Protein AF-A0A843UK14-F1 (afdb_monomer)

Sequence (103 aa):
MASRGRHGGAPAREDERVEQQAPAPQCPVLPPPPPVDYGVFMQGLVQAMQTQAHTQAALQAQLEAQERVDVWWASLLRTRFEDGAVDVAWDEFVRLFRAKFVP

Solvent-accessible surface area (backbone atoms only — not comparable to full-atom values): 6767 Å² total; per-residue (Å²): 132,88,81,89,82,81,89,81,82,84,81,82,84,86,74,82,81,73,78,78,71,69,78,74,81,76,77,73,85,72,75,80,78,76,87,78,55,64,67,60,52,53,51,51,50,54,51,50,51,50,53,51,52,52,51,52,51,50,52,50,54,50,51,54,50,50,52,54,51,52,55,50,49,56,51,47,35,63,73,73,29,79,92,53,64,82,85,67,55,68,69,59,50,53,53,56,47,39,74,74,76,51,133

Structure (mmCIF, N/CA/C/O backbone):
data_AF-A0A843UK14-F1
#
_entry.id   AF-A0A843UK14-F1
#
loop_
_atom_site.group_PDB
_atom_site.id
_atom_site.type_symbol
_atom_site.label_atom_id
_atom_site.label_alt_id
_atom_site.label_comp_id
_atom_site.label_asym_id
_atom_site.label_entity_id
_atom_site.label_seq_id
_atom_site.pdbx_PDB_ins_code
_atom_site.Cartn_x
_atom_site.Cartn_y
_atom_site.Cartn_z
_atom_site.occupancy
_atom_site.B_iso_or_equiv
_atom_site.auth_seq_id
_atom_site.auth_comp_id
_atom_site.auth_asym_id
_atom_site.auth_atom_id
_atom_site.pdbx_PDB_model_num
ATOM 1 N N . MET A 1 1 ? -48.934 88.218 12.504 1.00 37.84 1 MET A N 1
ATOM 2 C CA . MET A 1 1 ? -48.155 88.740 13.647 1.00 37.84 1 MET A CA 1
ATOM 3 C C . MET A 1 1 ? -48.294 87.762 14.806 1.00 37.84 1 MET A C 1
ATOM 5 O O . MET A 1 1 ? -49.431 87.484 15.145 1.00 37.84 1 MET A O 1
ATOM 9 N N . ALA A 1 2 ? -47.159 87.306 15.370 1.00 43.78 2 ALA A N 1
ATOM 10 C CA . ALA A 1 2 ? -46.998 86.561 16.640 1.00 43.78 2 ALA A CA 1
ATOM 11 C C . ALA A 1 2 ? -47.653 85.144 16.685 1.00 43.78 2 ALA A C 1
ATOM 13 O O . ALA A 1 2 ? -48.685 84.932 16.076 1.00 43.78 2 ALA A O 1
ATOM 14 N N . SER A 1 3 ? -47.137 84.080 17.312 1.00 42.06 3 SER A N 1
ATOM 15 C CA . SER A 1 3 ? -46.146 83.925 18.380 1.00 42.06 3 SER A CA 1
ATOM 16 C C . SER A 1 3 ? -45.596 82.488 18.440 1.00 42.06 3 SER A C 1
ATOM 18 O O . SER A 1 3 ? -46.258 81.528 18.061 1.00 42.06 3 SER A O 1
ATOM 20 N N . ARG A 1 4 ? -44.381 82.383 18.990 1.00 45.81 4 ARG A N 1
ATOM 21 C CA . ARG A 1 4 ? -43.659 81.181 19.448 1.00 45.81 4 ARG A CA 1
ATOM 22 C C . ARG A 1 4 ? -44.460 80.289 20.414 1.00 45.81 4 ARG A C 1
ATOM 24 O O . ARG A 1 4 ? -45.100 80.801 21.323 1.00 45.81 4 ARG A O 1
ATOM 31 N N . GLY A 1 5 ? -44.184 78.985 20.361 1.00 40.59 5 GLY A N 1
ATOM 32 C CA . GLY A 1 5 ? -44.181 78.065 21.512 1.00 40.59 5 GLY A CA 1
ATOM 33 C C . GLY A 1 5 ? -43.126 76.981 21.252 1.00 40.59 5 GLY A C 1
ATOM 34 O O . GLY A 1 5 ? -43.302 76.164 20.363 1.00 40.59 5 GLY A O 1
ATOM 35 N N . ARG A 1 6 ? -41.867 77.173 21.663 1.00 39.81 6 ARG A N 1
ATOM 36 C CA . ARG A 1 6 ? -41.221 76.653 22.888 1.00 39.81 6 ARG A CA 1
ATOM 37 C C . ARG A 1 6 ? -41.498 75.164 23.176 1.00 39.81 6 ARG A C 1
ATOM 39 O O . ARG A 1 6 ? -42.534 74.815 23.718 1.00 39.81 6 ARG A O 1
ATOM 46 N N . HIS A 1 7 ? -40.478 74.362 22.864 1.00 43.16 7 HIS A N 1
ATOM 47 C CA . HIS A 1 7 ? -39.971 73.172 23.558 1.00 43.16 7 HIS A CA 1
ATOM 48 C C . HIS A 1 7 ? -40.796 72.581 24.719 1.00 43.16 7 HIS A C 1
ATOM 50 O O . HIS A 1 7 ? -40.837 73.146 25.810 1.00 43.16 7 HIS A O 1
ATOM 56 N N . GLY A 1 8 ? -41.248 71.344 24.516 1.00 38.00 8 GLY A N 1
ATOM 57 C CA . GLY A 1 8 ? -41.245 70.259 25.504 1.00 38.00 8 GLY A CA 1
ATOM 58 C C . GLY A 1 8 ? -40.810 69.002 24.742 1.00 38.00 8 GLY A C 1
ATOM 59 O O . GLY A 1 8 ? -41.390 68.695 23.712 1.00 38.00 8 GLY A O 1
ATOM 60 N N . GLY A 1 9 ? -39.628 68.448 25.001 1.00 37.75 9 GLY A N 1
ATOM 61 C CA . GLY A 1 9 ? -39.497 67.305 25.904 1.00 37.75 9 GLY A CA 1
ATOM 62 C C . GLY A 1 9 ? -39.347 66.010 25.092 1.00 37.75 9 GLY A C 1
ATOM 63 O O . GLY A 1 9 ? -40.336 65.422 24.678 1.00 37.75 9 GLY A O 1
ATOM 64 N N . ALA A 1 10 ? -38.106 65.592 24.837 1.00 42.16 10 ALA A N 1
ATOM 65 C CA . ALA A 1 10 ? -37.765 64.194 24.533 1.00 42.16 10 ALA A CA 1
ATOM 66 C C . ALA A 1 10 ? -37.798 63.391 25.864 1.00 42.16 10 ALA A C 1
ATOM 68 O O . ALA A 1 10 ? -37.662 64.047 26.903 1.00 42.16 10 ALA A O 1
ATOM 69 N N . PRO A 1 11 ? -37.912 62.040 25.902 1.00 47.94 11 PRO A N 1
ATOM 70 C CA . PRO A 1 11 ? -37.352 61.127 24.900 1.00 47.94 11 PRO A CA 1
ATOM 71 C C . PRO A 1 11 ? -38.146 59.836 24.585 1.00 47.94 11 PRO A C 1
ATOM 73 O O . PRO A 1 11 ? -39.141 59.503 25.216 1.00 47.94 11 PRO A O 1
ATOM 76 N N . ALA A 1 12 ? -37.630 59.137 23.569 1.00 45.81 12 ALA A N 1
ATOM 77 C CA . ALA A 1 12 ? -37.604 57.682 23.395 1.00 45.81 12 ALA A CA 1
ATOM 78 C C . ALA A 1 12 ? -38.907 56.898 23.645 1.00 45.81 12 ALA A C 1
ATOM 80 O O . ALA A 1 12 ? -39.186 56.447 24.750 1.00 45.81 12 ALA A O 1
ATOM 81 N N . ARG A 1 13 ? -39.639 56.613 22.561 1.00 42.91 13 ARG A N 1
ATOM 82 C CA . ARG A 1 13 ? -40.404 55.365 22.467 1.00 42.91 13 ARG A CA 1
ATOM 83 C C . ARG A 1 13 ? -39.517 54.310 21.813 1.00 42.91 13 ARG A C 1
ATOM 85 O O . ARG A 1 13 ? -39.467 54.199 20.593 1.00 42.91 13 ARG A O 1
ATOM 92 N N . GLU A 1 14 ? -38.767 53.609 22.655 1.00 47.09 14 GLU A N 1
ATOM 93 C CA . GLU A 1 14 ? -38.431 52.205 22.435 1.00 47.09 14 GLU A CA 1
ATOM 94 C C . GLU A 1 14 ? -39.746 51.430 22.526 1.00 47.09 14 GLU A C 1
ATOM 96 O O . GLU A 1 14 ? -40.259 51.216 23.617 1.00 47.09 14 GLU A O 1
ATOM 101 N N . ASP A 1 15 ? -40.350 51.095 21.394 1.00 47.12 15 ASP A N 1
ATOM 102 C CA . ASP A 1 15 ? -41.440 50.124 21.353 1.00 47.12 15 ASP A CA 1
ATOM 103 C C . ASP A 1 15 ? -41.455 49.488 19.957 1.00 47.12 15 ASP A C 1
ATOM 105 O O . ASP A 1 15 ? -41.201 50.162 18.960 1.00 47.12 15 ASP A O 1
ATOM 109 N N . GLU A 1 16 ? -41.675 48.179 19.911 1.00 46.34 16 GLU A N 1
ATOM 110 C CA . GLU A 1 16 ? -41.668 47.316 18.721 1.00 46.34 16 GLU A CA 1
ATOM 111 C C . GLU A 1 16 ? -40.316 46.996 18.051 1.00 46.34 16 GLU A C 1
ATOM 113 O O . GLU A 1 16 ? -40.195 46.879 16.831 1.00 46.34 16 GLU A O 1
ATOM 118 N N . ARG 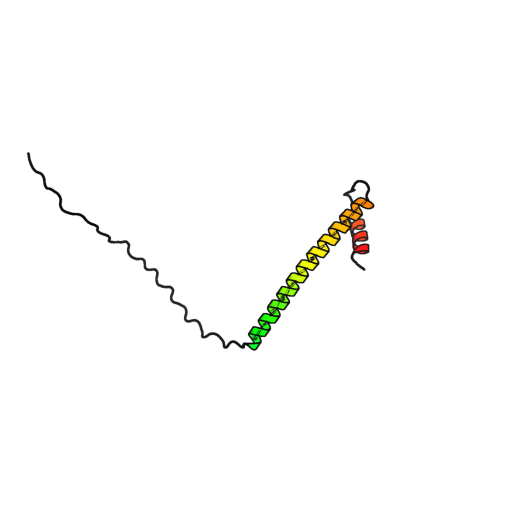A 1 17 ? -39.317 46.599 18.845 1.00 41.03 17 ARG A N 1
ATOM 11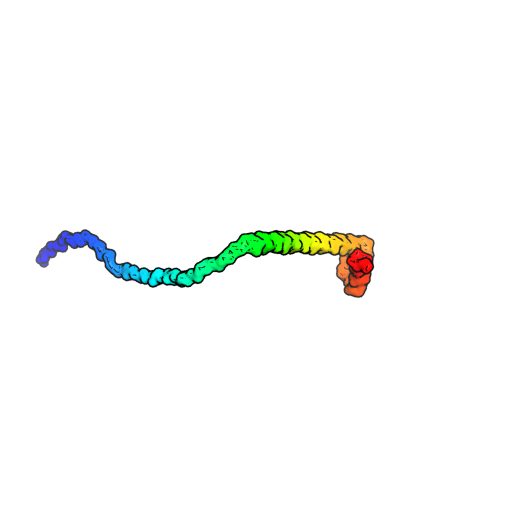9 C CA . ARG A 1 17 ? -38.717 45.288 18.541 1.00 41.03 17 ARG A CA 1
ATOM 120 C C . ARG A 1 17 ? -39.506 44.259 19.320 1.00 41.03 17 ARG A C 1
ATOM 122 O O . ARG A 1 17 ? -39.126 43.895 20.424 1.00 41.03 17 ARG A O 1
ATOM 129 N N . VAL A 1 18 ? -40.630 43.845 18.732 1.00 47.75 18 VAL A N 1
ATOM 130 C CA . VAL A 1 18 ? -41.323 42.617 19.113 1.00 47.75 18 VAL A CA 1
ATOM 131 C C . VAL A 1 18 ? -40.257 41.539 19.155 1.00 47.75 18 VAL A C 1
ATOM 133 O O . VAL A 1 18 ? -39.709 41.132 18.129 1.00 47.75 18 VAL A O 1
ATOM 136 N N . GLU A 1 19 ? -39.915 41.183 20.382 1.00 50.84 19 GLU A N 1
ATOM 137 C CA . GLU A 1 19 ? -39.125 40.047 20.781 1.00 50.84 19 GLU A CA 1
ATOM 138 C C . GLU A 1 19 ? -39.787 38.823 20.146 1.00 50.84 19 GLU A C 1
ATOM 140 O O . GLU A 1 19 ? -40.673 38.185 20.708 1.00 50.84 19 GLU A O 1
ATOM 145 N N . GLN A 1 20 ? -39.405 38.524 18.903 1.00 52.50 20 GLN A N 1
ATOM 146 C CA . GLN A 1 20 ? -39.563 37.206 18.314 1.00 52.50 20 GLN A CA 1
ATOM 147 C C . GLN A 1 20 ? -38.616 36.297 19.083 1.00 52.50 20 GLN A C 1
ATOM 149 O O . GLN A 1 20 ? -37.541 35.915 18.623 1.00 52.50 20 GLN A O 1
ATOM 154 N N . GLN A 1 21 ? -39.025 36.005 20.313 1.00 47.03 21 GLN A N 1
ATOM 155 C CA . GLN A 1 21 ? -38.538 34.893 21.078 1.00 47.03 21 GLN A CA 1
ATOM 156 C C . GLN A 1 21 ? -38.912 33.663 20.259 1.00 47.03 21 GLN A C 1
ATOM 158 O O . GLN A 1 21 ? -40.065 33.231 20.220 1.00 47.03 21 GLN A O 1
ATOM 163 N N . ALA A 1 22 ? -37.934 33.155 19.509 1.00 59.81 22 ALA A N 1
ATOM 164 C CA . ALA 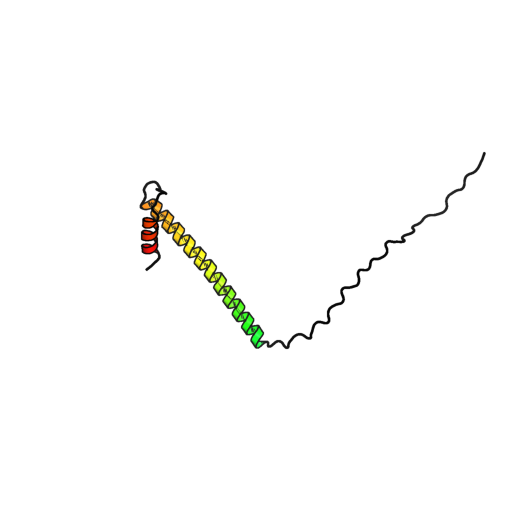A 1 22 ? -38.030 31.836 18.920 1.00 59.81 22 ALA A CA 1
ATOM 165 C C . ALA A 1 22 ? -38.450 30.871 20.042 1.00 59.81 22 ALA A C 1
ATOM 167 O O . ALA A 1 22 ? -37.910 30.980 21.150 1.00 59.81 22 ALA A O 1
ATOM 168 N N . PRO A 1 23 ? -39.410 29.958 19.809 1.00 59.56 23 PRO A N 1
ATOM 169 C CA . PRO A 1 23 ? -39.730 28.948 20.805 1.00 59.56 23 PRO A CA 1
ATOM 170 C C . PRO A 1 23 ? -38.423 28.246 21.177 1.00 59.56 23 PRO A C 1
ATOM 172 O O . PRO A 1 23 ? -37.691 27.800 20.291 1.00 59.56 23 PRO A O 1
ATOM 175 N N . ALA A 1 24 ? -38.095 28.211 22.472 1.00 63.88 24 ALA A N 1
ATOM 176 C CA . ALA A 1 24 ? -36.925 27.483 22.939 1.00 63.88 24 ALA A CA 1
ATOM 177 C C . ALA A 1 24 ? -36.989 26.060 22.356 1.00 63.88 24 ALA A C 1
ATOM 179 O O . ALA A 1 24 ? -38.066 25.451 22.409 1.00 63.88 24 ALA A O 1
ATOM 180 N N . PRO A 1 25 ? -35.900 25.530 21.769 1.00 65.38 25 PRO A N 1
ATOM 181 C CA . PRO A 1 25 ? -35.893 24.153 21.308 1.00 65.38 25 PRO A CA 1
ATOM 182 C C . PRO A 1 25 ? -36.264 23.274 22.502 1.00 65.38 25 PRO A C 1
ATOM 184 O O . PRO A 1 25 ? -35.558 23.246 23.508 1.00 65.38 25 PRO A O 1
ATOM 187 N N . GLN A 1 26 ? -37.419 22.614 22.422 1.00 59.94 26 GLN A N 1
ATOM 188 C CA . GLN A 1 26 ? -37.817 21.641 23.425 1.00 59.94 26 GLN A CA 1
ATOM 189 C C . GLN A 1 26 ? -36.761 20.540 23.385 1.00 59.94 26 GLN A C 1
ATOM 191 O O . GLN A 1 26 ? -36.624 19.866 22.365 1.00 59.94 26 GLN A O 1
ATOM 196 N N . CYS A 1 27 ? -35.974 20.389 24.452 1.00 54.91 27 CYS A N 1
ATOM 197 C CA . CYS A 1 27 ? -35.059 19.263 24.565 1.00 54.91 27 CYS A CA 1
ATOM 198 C C . CYS A 1 27 ? -35.891 17.981 24.418 1.00 54.91 27 CYS A C 1
ATOM 200 O O . CYS A 1 27 ? -36.782 17.758 25.245 1.00 54.91 27 CYS A O 1
ATOM 202 N N . PRO A 1 28 ? -35.646 17.139 23.397 1.00 68.31 28 PRO A N 1
ATOM 203 C CA . PRO A 1 28 ? -36.241 15.816 23.373 1.00 68.31 28 PRO A CA 1
ATOM 204 C C . PRO A 1 28 ? -35.814 15.121 24.667 1.00 68.31 28 PRO A C 1
ATOM 206 O O . PRO A 1 28 ? -34.629 15.141 25.006 1.00 68.31 28 PRO A O 1
ATOM 209 N N . VAL A 1 29 ? -36.757 14.540 25.411 1.00 66.12 29 VAL A N 1
ATOM 210 C CA . VAL A 1 29 ? -36.422 13.646 26.526 1.00 66.12 29 VAL A CA 1
ATOM 211 C C . VAL A 1 29 ? -35.564 12.526 25.942 1.00 66.12 29 VAL A C 1
ATOM 213 O O . VAL A 1 29 ? -36.066 11.665 25.219 1.00 66.12 29 VAL A O 1
ATOM 216 N N . LEU A 1 30 ? -34.252 12.585 26.187 1.00 67.19 30 LEU A N 1
ATOM 217 C CA . LEU A 1 30 ? -33.348 11.516 25.795 1.00 67.19 30 LEU A CA 1
ATOM 218 C C . LEU A 1 30 ? -33.732 10.270 26.605 1.00 67.19 30 LEU A C 1
ATOM 220 O O . LEU A 1 30 ? -33.938 10.384 27.819 1.00 67.19 30 LEU A O 1
ATOM 224 N N . PRO A 1 31 ? -33.824 9.087 25.975 1.00 76.31 31 PRO A N 1
ATOM 225 C CA . PRO A 1 31 ? -33.938 7.848 26.729 1.00 76.31 31 PRO A CA 1
ATOM 226 C C . PRO A 1 31 ? -32.761 7.749 27.715 1.00 76.31 31 PRO A C 1
ATOM 228 O O . PRO A 1 31 ? -31.673 8.252 27.407 1.00 76.31 31 PRO A O 1
ATOM 231 N N . PRO A 1 32 ? -32.952 7.134 28.898 1.00 75.88 32 PRO A N 1
ATOM 232 C CA . PRO A 1 32 ? -31.854 6.927 29.835 1.00 75.88 32 PRO A CA 1
ATOM 233 C C . PRO A 1 32 ? -30.692 6.242 29.101 1.00 75.88 32 PRO A C 1
ATOM 235 O O . PRO A 1 32 ? -30.944 5.337 28.295 1.00 75.88 32 PRO A O 1
ATOM 238 N N . PRO A 1 33 ? -29.437 6.678 29.323 1.00 71.69 33 PRO A N 1
ATOM 239 C CA . PRO A 1 33 ? -28.297 6.082 28.649 1.00 71.69 33 PRO A CA 1
ATOM 240 C C . PRO A 1 33 ? -28.278 4.577 28.940 1.00 71.69 33 PRO A C 1
ATOM 242 O O . PRO A 1 33 ? -28.558 4.175 30.077 1.00 71.69 33 PRO A O 1
ATOM 245 N N . PRO A 1 34 ? -27.985 3.734 27.936 1.00 75.00 34 PRO A N 1
ATOM 246 C CA . PRO A 1 34 ? -27.868 2.307 28.169 1.00 75.00 34 PRO A CA 1
ATOM 247 C C . PRO A 1 34 ? -26.797 2.058 29.241 1.00 75.00 34 PRO A C 1
ATOM 249 O O . PRO A 1 34 ? -25.817 2.809 29.306 1.00 75.00 34 PRO A O 1
ATOM 252 N N . PRO A 1 35 ? -26.954 1.021 30.082 1.00 78.25 35 PRO A N 1
ATOM 253 C CA . PRO A 1 35 ? -25.897 0.630 31.000 1.00 78.25 35 PRO A CA 1
ATOM 254 C C . PRO A 1 35 ? -24.618 0.370 30.199 1.00 78.25 35 PRO A C 1
ATOM 256 O O . PRO A 1 35 ? -24.592 -0.467 29.297 1.00 78.25 35 PRO A O 1
ATOM 259 N N . VAL A 1 36 ? -23.574 1.144 30.495 1.00 76.31 36 VAL A N 1
ATOM 260 C CA . VAL A 1 36 ? -22.268 1.003 29.854 1.00 76.31 36 VAL A CA 1
ATOM 261 C C . VAL A 1 36 ? -21.584 -0.204 30.472 1.00 76.31 36 VAL A C 1
ATOM 263 O O . VAL A 1 36 ? -21.239 -0.192 31.654 1.00 76.31 36 VAL A O 1
ATOM 266 N N . ASP A 1 37 ? -21.367 -1.243 29.672 1.00 85.81 37 ASP A N 1
ATOM 267 C CA . ASP A 1 37 ? -20.444 -2.302 30.051 1.00 85.81 37 ASP A CA 1
ATOM 268 C C . ASP A 1 37 ? -19.016 -1.792 29.826 1.00 85.81 37 ASP A C 1
ATOM 270 O O . ASP A 1 37 ? -18.532 -1.671 28.696 1.00 85.81 37 ASP A O 1
ATOM 274 N N . TYR A 1 38 ? -18.349 -1.429 30.921 1.00 83.50 38 TYR A N 1
ATOM 275 C CA . TYR A 1 38 ? -16.980 -0.919 30.889 1.00 83.50 38 TYR A CA 1
ATOM 276 C C . TYR A 1 38 ? -15.998 -1.911 30.243 1.00 83.50 38 TYR A C 1
ATOM 278 O O . TYR A 1 38 ? -15.015 -1.477 29.643 1.00 83.50 38 TYR A O 1
ATOM 286 N N . GLY A 1 39 ? -16.263 -3.221 30.310 1.00 88.94 39 GLY A N 1
ATOM 287 C CA . GLY A 1 39 ? -15.463 -4.241 29.634 1.00 88.94 39 GLY A CA 1
ATOM 288 C C . GLY A 1 39 ? -15.579 -4.144 28.113 1.00 88.94 39 GLY A C 1
ATOM 289 O O . GLY A 1 39 ? -14.561 -4.120 27.419 1.00 88.94 39 GLY A O 1
ATOM 290 N N . VAL A 1 40 ? -16.802 -3.991 27.599 1.00 89.31 40 VAL A N 1
ATOM 291 C CA . VAL A 1 40 ? -17.068 -3.786 26.162 1.00 89.31 40 VAL A CA 1
ATOM 292 C C . VAL A 1 40 ? -16.464 -2.469 25.671 1.00 89.31 40 VAL A C 1
ATOM 294 O O . VAL A 1 40 ? -15.853 -2.422 24.604 1.00 89.31 40 VAL A O 1
ATOM 297 N N . PHE A 1 41 ? -16.571 -1.403 26.465 1.00 88.75 41 PHE A N 1
ATOM 298 C CA . PHE A 1 41 ? -15.968 -0.114 26.129 1.00 88.75 41 PHE A CA 1
ATOM 299 C C . PHE A 1 41 ? -14.437 -0.200 26.013 1.00 88.75 41 PHE A C 1
ATOM 301 O O . PHE A 1 41 ? -13.865 0.238 25.013 1.00 88.75 41 PHE A O 1
ATOM 308 N N . MET A 1 42 ? -13.767 -0.804 27.000 1.00 91.56 42 MET A N 1
ATOM 309 C CA . MET A 1 42 ? -12.309 -0.965 26.981 1.00 91.56 42 MET A CA 1
ATOM 310 C C . MET A 1 42 ? -11.844 -1.867 25.833 1.00 91.56 42 MET A C 1
ATOM 312 O O . MET A 1 42 ? -10.825 -1.580 25.203 1.00 91.56 42 MET A O 1
ATOM 316 N N . GLN A 1 43 ? -12.605 -2.913 25.505 1.00 92.56 43 GLN A N 1
ATOM 317 C CA . GLN A 1 43 ? -12.344 -3.744 24.330 1.00 92.56 43 GLN A CA 1
ATOM 318 C C . GLN A 1 43 ? -12.439 -2.928 23.031 1.00 92.56 43 GLN A C 1
ATOM 320 O O . GLN A 1 43 ? -11.556 -3.032 22.177 1.00 92.56 43 GLN A O 1
ATOM 325 N N . GLY A 1 44 ? -13.448 -2.061 22.915 1.00 92.88 44 GLY A N 1
ATOM 326 C CA . GLY A 1 44 ? -13.596 -1.139 21.789 1.00 92.88 44 GLY A CA 1
ATOM 327 C C . GLY A 1 44 ? -12.416 -0.175 21.645 1.00 92.88 44 GLY A C 1
ATOM 328 O O . GLY A 1 44 ? -11.940 0.043 20.532 1.00 92.88 44 GLY A O 1
ATOM 329 N N . LEU A 1 45 ? -11.880 0.348 22.756 1.00 93.00 45 LEU A N 1
ATOM 330 C CA . LEU A 1 45 ? -10.692 1.211 22.736 1.00 93.00 45 LEU A CA 1
ATOM 331 C C . LEU A 1 45 ? -9.444 0.481 22.231 1.00 93.00 45 LEU A C 1
ATOM 333 O O . LEU A 1 45 ? -8.726 1.014 21.385 1.00 9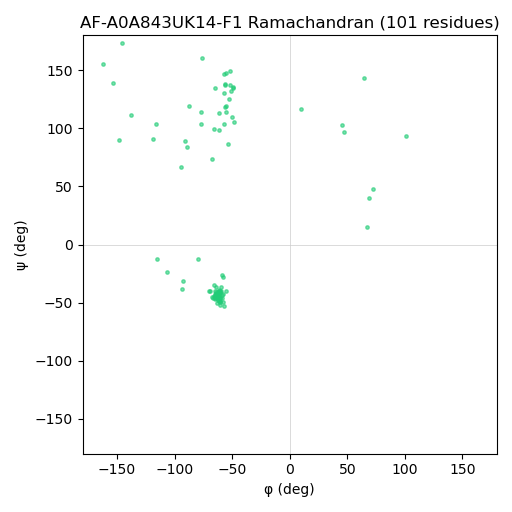3.00 45 LEU A O 1
ATOM 337 N N . VAL A 1 46 ? -9.194 -0.744 22.703 1.00 94.69 46 VAL A N 1
ATOM 338 C CA . VAL A 1 46 ? -8.058 -1.552 22.228 1.00 94.69 46 VAL A CA 1
ATOM 339 C C . VAL A 1 46 ? -8.194 -1.838 20.735 1.00 94.69 46 VAL A C 1
ATOM 341 O O . VAL A 1 46 ? -7.228 -1.691 19.985 1.00 94.69 46 VAL A O 1
ATOM 344 N N . GLN A 1 47 ? -9.397 -2.186 20.282 1.00 93.06 47 GLN A N 1
ATOM 345 C CA . GLN A 1 47 ? -9.660 -2.456 18.873 1.00 93.06 47 GLN A CA 1
ATOM 346 C C . GLN A 1 47 ? -9.486 -1.201 18.004 1.00 93.06 47 GLN A C 1
ATOM 348 O O . GLN A 1 47 ? -8.903 -1.279 16.920 1.00 93.06 47 GLN A O 1
ATOM 353 N N . ALA A 1 48 ? -9.919 -0.034 18.487 1.00 94.06 48 ALA A N 1
ATOM 354 C CA . ALA A 1 48 ? -9.711 1.242 17.809 1.00 94.06 48 ALA A CA 1
ATOM 355 C C . ALA A 1 48 ? -8.218 1.594 17.706 1.00 94.06 48 ALA A C 1
ATOM 357 O O . ALA A 1 48 ? -7.754 1.960 16.627 1.00 94.06 48 ALA A O 1
ATOM 358 N N . MET A 1 49 ? -7.446 1.407 18.783 1.00 95.31 49 MET A N 1
ATOM 359 C CA . MET A 1 49 ? -5.997 1.629 18.766 1.00 95.31 49 MET A CA 1
ATOM 360 C C . MET A 1 49 ? -5.276 0.686 17.803 1.00 95.31 49 MET A C 1
ATOM 362 O O . MET A 1 49 ? -4.431 1.135 17.031 1.00 95.31 49 MET A O 1
ATOM 366 N N . GLN A 1 50 ? -5.615 -0.605 17.805 1.00 94.62 50 GLN A N 1
ATOM 367 C CA . GLN A 1 50 ? -5.043 -1.564 16.856 1.00 94.62 50 GLN A CA 1
ATOM 368 C C . GLN A 1 50 ? -5.378 -1.174 15.416 1.00 94.62 50 GLN A C 1
ATOM 370 O O . GLN A 1 50 ? -4.493 -1.126 14.567 1.00 94.62 50 GLN A O 1
ATOM 375 N N . THR A 1 51 ? -6.634 -0.818 15.150 1.00 94.75 51 THR A N 1
ATOM 376 C CA . THR A 1 51 ? -7.075 -0.361 13.824 1.00 94.75 51 THR A CA 1
ATOM 377 C C . THR A 1 51 ? -6.293 0.874 13.376 1.00 94.75 51 THR A C 1
ATOM 379 O O . THR A 1 51 ? -5.820 0.941 12.239 1.00 94.75 51 THR A O 1
ATOM 382 N N . GLN A 1 52 ? -6.096 1.834 14.279 1.00 93.88 52 GLN A N 1
ATOM 383 C CA . GLN A 1 52 ? -5.305 3.028 14.012 1.00 93.88 52 GLN A CA 1
ATOM 384 C C . GLN A 1 52 ? -3.839 2.681 13.718 1.00 93.88 52 GLN A C 1
ATOM 386 O O . GLN A 1 52 ? -3.286 3.178 12.738 1.00 93.88 52 GLN A O 1
ATOM 391 N N . ALA A 1 53 ? -3.226 1.803 14.516 1.00 94.62 53 ALA A N 1
ATOM 392 C CA . ALA A 1 53 ? -1.844 1.370 14.329 1.00 94.62 53 ALA A CA 1
ATOM 393 C C . ALA A 1 53 ? -1.650 0.645 12.991 1.00 94.62 53 ALA A C 1
ATOM 395 O O . ALA A 1 53 ? -0.723 0.959 12.248 1.00 94.62 53 ALA A O 1
ATOM 396 N N . HIS A 1 54 ? -2.559 -0.265 12.636 1.00 95.25 54 HIS A N 1
ATOM 397 C CA . HIS A 1 54 ? -2.539 -0.941 11.340 1.00 95.25 54 HIS A CA 1
ATOM 398 C C . HIS A 1 54 ? -2.673 0.040 10.177 1.00 95.25 54 HIS A C 1
ATOM 400 O O . HIS A 1 54 ? -1.966 -0.095 9.183 1.00 95.25 54 HIS A O 1
ATOM 406 N N . THR A 1 55 ? -3.530 1.053 10.312 1.00 94.44 55 THR A N 1
ATOM 407 C CA . THR A 1 55 ? -3.708 2.077 9.274 1.00 94.44 55 THR A CA 1
ATOM 408 C C . THR A 1 55 ? -2.434 2.899 9.088 1.00 94.44 55 THR A C 1
ATOM 410 O O . THR A 1 55 ? -2.004 3.120 7.959 1.00 94.44 55 THR A O 1
ATOM 413 N N . GLN A 1 56 ? -1.789 3.312 10.183 1.00 93.94 56 GLN A N 1
ATOM 414 C CA . GLN A 1 56 ? -0.517 4.035 10.116 1.00 93.94 56 GLN A CA 1
ATOM 415 C C . GLN A 1 56 ? 0.589 3.180 9.493 1.00 93.94 56 GLN A C 1
ATOM 417 O O . GLN A 1 56 ? 1.286 3.651 8.598 1.00 93.94 56 GLN A O 1
ATOM 422 N N . ALA A 1 57 ? 0.706 1.917 9.908 1.00 95.94 57 ALA A N 1
ATOM 423 C CA . ALA A 1 57 ? 1.686 0.991 9.353 1.00 95.94 57 ALA A CA 1
ATOM 424 C C . ALA A 1 57 ? 1.454 0.738 7.855 1.00 95.94 57 ALA A C 1
ATOM 426 O O . ALA A 1 57 ? 2.405 0.720 7.080 1.00 95.94 57 ALA A O 1
ATOM 427 N N . ALA A 1 58 ? 0.198 0.590 7.424 1.00 96.12 58 ALA A N 1
ATOM 428 C CA . ALA A 1 58 ? -0.139 0.409 6.015 1.00 96.12 58 ALA A CA 1
ATOM 429 C C . ALA A 1 58 ? 0.230 1.640 5.173 1.00 96.12 58 ALA A C 1
ATOM 431 O O . ALA A 1 58 ? 0.800 1.491 4.094 1.00 96.12 58 ALA A O 1
ATOM 432 N N . LEU A 1 59 ? -0.038 2.851 5.677 1.00 96.31 59 LEU A N 1
ATOM 433 C CA . LEU A 1 59 ? 0.353 4.096 5.010 1.00 96.31 59 LEU A CA 1
ATOM 434 C C . LEU A 1 59 ? 1.876 4.215 4.887 1.00 96.31 59 LEU A C 1
ATOM 436 O O . LEU A 1 59 ? 2.375 4.537 3.813 1.00 96.31 59 LEU A O 1
ATOM 440 N N . GLN A 1 60 ? 2.613 3.915 5.958 1.00 95.06 60 GLN A N 1
ATOM 441 C CA . GLN A 1 60 ? 4.078 3.914 5.939 1.00 95.06 60 GLN A CA 1
ATOM 442 C C . GLN A 1 60 ? 4.620 2.906 4.925 1.00 95.06 60 GLN A C 1
ATOM 444 O O . GLN A 1 60 ? 5.406 3.278 4.058 1.00 95.06 60 GLN A O 1
ATOM 449 N N . ALA A 1 61 ? 4.133 1.664 4.962 1.00 94.94 61 ALA A N 1
ATOM 450 C CA . ALA A 1 61 ? 4.542 0.626 4.023 1.00 94.94 61 ALA A CA 1
ATOM 451 C C . ALA A 1 61 ? 4.240 1.007 2.563 1.00 94.94 61 ALA A C 1
ATOM 453 O O . ALA A 1 61 ? 5.032 0.708 1.671 1.00 94.94 61 ALA A O 1
ATOM 454 N N . GLN A 1 62 ? 3.116 1.685 2.308 1.00 94.19 62 GLN A N 1
ATOM 455 C CA . GLN A 1 62 ? 2.777 2.176 0.974 1.00 94.19 62 GLN A CA 1
ATOM 456 C C . GLN A 1 62 ? 3.762 3.252 0.495 1.00 94.19 62 GLN A C 1
ATOM 458 O O . GLN A 1 62 ? 4.207 3.187 -0.650 1.00 94.19 62 GLN A O 1
ATOM 463 N N . LEU A 1 63 ? 4.119 4.211 1.354 1.00 94.44 63 LEU A N 1
ATOM 464 C CA . LEU A 1 63 ? 5.080 5.270 1.024 1.00 94.44 63 LEU A CA 1
ATOM 465 C C . LEU A 1 63 ? 6.478 4.699 0.770 1.00 94.44 63 LEU A C 1
ATOM 467 O O . LEU A 1 63 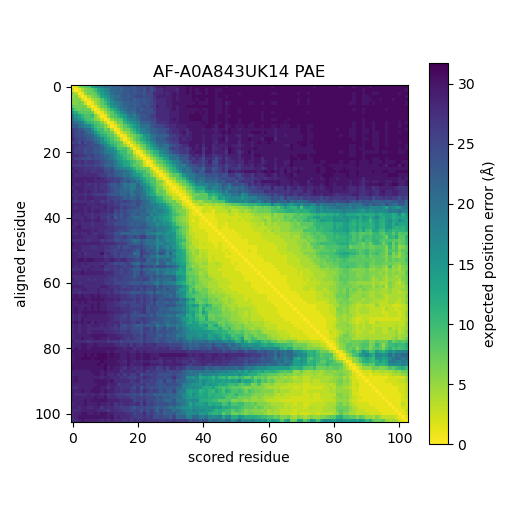? 7.098 5.021 -0.240 1.00 94.44 63 LEU A O 1
ATOM 471 N N . GLU A 1 64 ? 6.942 3.795 1.632 1.00 94.62 64 GLU A N 1
ATOM 472 C CA . GLU A 1 64 ? 8.229 3.116 1.458 1.00 94.62 64 GLU A CA 1
ATOM 473 C C . GLU A 1 64 ? 8.265 2.292 0.167 1.00 94.62 64 GLU A C 1
ATOM 475 O O . GLU A 1 64 ? 9.272 2.282 -0.541 1.00 94.62 64 GLU A O 1
ATOM 480 N N . ALA A 1 65 ? 7.171 1.599 -0.167 1.00 91.56 65 ALA A N 1
ATOM 481 C CA . ALA A 1 65 ? 7.068 0.850 -1.413 1.00 91.56 65 ALA A CA 1
ATOM 482 C C . ALA A 1 65 ? 7.117 1.776 -2.634 1.00 91.56 65 ALA A C 1
ATOM 484 O O . ALA A 1 65 ? 7.820 1.461 -3.596 1.00 91.56 65 ALA A O 1
ATOM 485 N N . GLN A 1 66 ? 6.412 2.909 -2.583 1.00 91.88 66 GLN A N 1
ATOM 486 C CA . GLN A 1 66 ? 6.421 3.913 -3.643 1.00 91.88 66 GLN A CA 1
ATOM 487 C C . GLN A 1 66 ? 7.832 4.467 -3.866 1.00 91.88 66 GLN A C 1
ATOM 489 O O . GLN A 1 66 ? 8.344 4.386 -4.981 1.00 91.88 66 GLN A O 1
ATOM 494 N N . GLU A 1 67 ? 8.502 4.918 -2.804 1.00 94.88 67 GLU A N 1
ATOM 495 C CA . GLU A 1 67 ? 9.872 5.435 -2.880 1.00 94.88 67 GLU A CA 1
ATOM 496 C C . GLU A 1 67 ? 10.837 4.389 -3.456 1.00 94.88 67 GLU A C 1
ATOM 498 O O . GLU A 1 67 ? 11.652 4.687 -4.333 1.00 94.88 67 GLU A O 1
ATOM 503 N N . ARG A 1 68 ? 10.713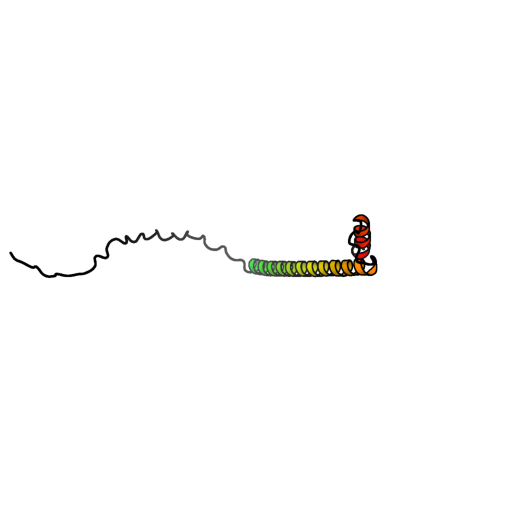 3.124 -3.033 1.00 92.50 68 ARG A N 1
ATOM 504 C CA . ARG A 1 68 ? 11.530 2.027 -3.569 1.00 92.50 68 ARG A CA 1
ATOM 505 C C . ARG A 1 68 ? 11.330 1.813 -5.064 1.00 92.50 68 ARG A C 1
ATOM 507 O O . ARG A 1 68 ? 12.304 1.508 -5.756 1.00 92.50 68 ARG A O 1
ATOM 514 N N . VAL A 1 69 ? 10.091 1.900 -5.545 1.00 92.38 69 VAL A N 1
ATOM 515 C CA . VAL A 1 69 ? 9.771 1.761 -6.971 1.00 92.38 69 VAL A CA 1
ATOM 516 C C . VAL A 1 69 ? 10.338 2.944 -7.751 1.00 92.38 69 VAL A C 1
ATOM 518 O O . VAL A 1 69 ? 11.005 2.716 -8.759 1.00 92.38 69 VAL A O 1
ATOM 521 N N . ASP A 1 70 ? 10.167 4.169 -7.254 1.00 91.56 70 ASP A N 1
ATOM 522 C CA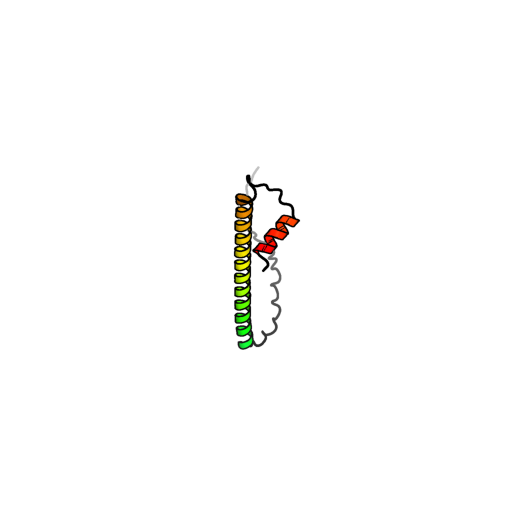 . ASP A 1 70 ? 10.650 5.387 -7.910 1.00 91.56 70 ASP A CA 1
ATOM 523 C C . ASP A 1 70 ? 12.180 5.405 -8.031 1.00 91.56 70 ASP A C 1
ATOM 525 O O . ASP A 1 70 ? 12.726 5.615 -9.119 1.00 91.56 70 ASP A O 1
ATOM 5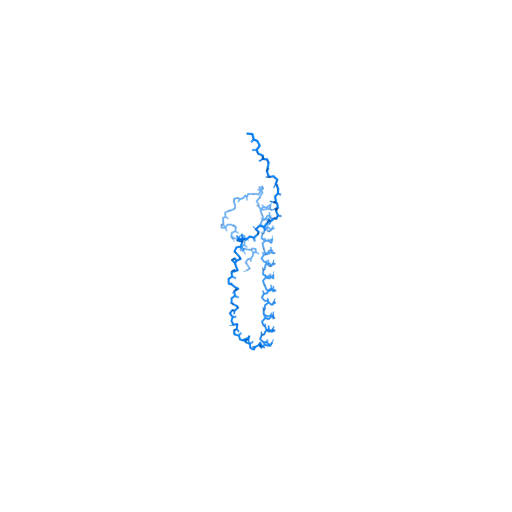29 N N . VAL A 1 71 ? 12.891 5.103 -6.940 1.00 92.62 71 VAL A N 1
ATOM 530 C CA . VAL A 1 71 ? 14.361 5.041 -6.928 1.00 92.62 71 VAL A CA 1
ATOM 531 C C . VAL A 1 71 ? 14.872 3.949 -7.867 1.00 92.62 71 VAL A C 1
ATOM 533 O O . VAL A 1 71 ? 15.813 4.176 -8.635 1.00 92.62 71 VAL A O 1
ATOM 536 N N . TRP A 1 72 ? 14.259 2.762 -7.832 1.00 91.81 72 TRP A N 1
ATOM 537 C CA . TRP A 1 72 ? 14.628 1.671 -8.731 1.00 91.81 72 TRP A CA 1
ATOM 538 C C . TRP A 1 72 ? 14.422 2.059 -10.195 1.00 91.81 72 TRP A C 1
ATOM 540 O O . TRP A 1 72 ? 15.319 1.839 -11.010 1.00 91.81 72 TRP A O 1
ATOM 550 N N . TRP A 1 73 ? 13.275 2.653 -10.521 1.00 88.88 73 TRP A N 1
ATOM 551 C CA . TRP A 1 73 ? 12.937 3.028 -11.886 1.00 88.88 73 TRP A CA 1
ATOM 552 C C . TRP A 1 73 ? 13.885 4.100 -12.429 1.00 88.88 73 TRP A C 1
ATOM 554 O O . TRP A 1 73 ? 14.456 3.929 -13.505 1.00 88.88 73 TRP A O 1
ATOM 564 N N . ALA A 1 74 ? 14.155 5.150 -11.649 1.00 87.88 74 ALA A N 1
ATOM 565 C CA . ALA A 1 74 ? 15.104 6.196 -12.024 1.00 87.88 74 ALA A CA 1
ATOM 566 C C . ALA A 1 74 ? 16.529 5.647 -12.228 1.00 87.88 74 ALA A C 1
ATOM 568 O O . ALA A 1 74 ? 17.222 6.026 -13.176 1.00 87.88 74 ALA A O 1
ATOM 569 N N . SER A 1 75 ? 16.967 4.724 -11.366 1.00 87.50 75 SER A N 1
ATOM 570 C CA . SER A 1 75 ? 18.268 4.061 -11.500 1.00 87.50 75 SER A CA 1
ATOM 571 C C . SER A 1 75 ? 18.339 3.192 -12.758 1.00 87.50 75 SER A C 1
ATOM 573 O O . SER A 1 75 ? 19.333 3.239 -13.486 1.00 87.50 75 SER A O 1
ATOM 575 N N . LEU A 1 76 ? 17.278 2.437 -13.048 1.00 85.62 76 LEU A N 1
ATOM 576 C CA . LEU A 1 76 ? 17.184 1.580 -14.225 1.00 85.62 76 LEU A CA 1
ATOM 577 C C . LEU A 1 76 ? 17.212 2.398 -15.523 1.00 85.62 76 LEU A C 1
ATOM 579 O O . LEU A 1 76 ? 17.972 2.055 -16.428 1.00 85.62 76 LEU A O 1
ATOM 583 N N . LEU A 1 77 ? 16.449 3.494 -15.589 1.00 83.94 77 LEU A N 1
ATOM 584 C CA . LEU A 1 77 ? 16.464 4.416 -16.726 1.00 83.94 77 LEU A CA 1
ATOM 585 C C . LEU A 1 77 ? 17.866 4.973 -16.965 1.00 83.94 77 LEU A C 1
ATOM 587 O O . LEU A 1 77 ? 18.383 4.868 -18.068 1.00 83.94 77 LEU A O 1
ATOM 591 N N . ARG A 1 78 ? 18.530 5.471 -15.919 1.00 80.19 78 ARG A N 1
ATOM 592 C CA . ARG A 1 78 ? 19.862 6.079 -16.041 1.00 80.19 78 ARG A CA 1
ATOM 593 C C . ARG A 1 78 ? 20.960 5.099 -16.461 1.00 80.19 78 ARG A C 1
ATOM 595 O O . ARG A 1 78 ? 21.918 5.504 -17.108 1.00 80.19 78 ARG A O 1
ATOM 602 N N . THR A 1 79 ? 20.881 3.848 -16.014 1.00 80.62 79 THR A N 1
ATOM 603 C CA . THR A 1 79 ? 21.967 2.867 -16.195 1.00 80.62 79 THR A CA 1
ATOM 604 C C . THR A 1 79 ? 21.818 2.020 -17.448 1.00 80.62 79 THR A C 1
ATOM 606 O O . THR A 1 79 ? 22.824 1.592 -18.007 1.00 80.62 79 THR A O 1
ATOM 609 N N . ARG A 1 80 ? 20.582 1.737 -17.868 1.00 72.31 80 ARG A N 1
ATOM 610 C CA . ARG A 1 80 ? 20.297 0.783 -18.946 1.00 72.31 80 ARG A CA 1
ATOM 611 C C . ARG A 1 80 ? 19.865 1.454 -20.243 1.00 72.31 80 ARG A C 1
ATOM 613 O O . ARG A 1 80 ? 20.018 0.857 -21.304 1.00 72.31 80 ARG A O 1
ATOM 620 N N . PHE A 1 81 ? 19.340 2.669 -20.151 1.00 70.62 81 PHE A N 1
ATOM 621 C CA . PHE A 1 81 ? 18.899 3.455 -21.288 1.00 70.62 81 PHE A CA 1
ATOM 622 C C . PHE A 1 81 ? 19.748 4.733 -21.314 1.00 70.62 81 PHE A C 1
ATOM 624 O O . PHE A 1 81 ? 19.429 5.714 -20.645 1.00 70.62 81 PHE A O 1
ATOM 631 N N . GLU A 1 82 ? 20.883 4.699 -22.022 1.00 56.41 82 GLU A N 1
ATOM 632 C CA . GLU A 1 82 ? 21.695 5.904 -22.251 1.00 56.41 82 GLU A CA 1
ATOM 633 C C . GLU A 1 82 ? 20.790 7.044 -22.763 1.00 56.41 82 GLU A C 1
ATOM 635 O O . GLU A 1 82 ? 19.894 6.819 -23.576 1.00 56.41 82 GLU A O 1
ATOM 640 N N . ASP A 1 83 ? 20.971 8.241 -22.200 1.00 57.44 83 ASP A N 1
ATOM 641 C CA . ASP A 1 83 ? 20.153 9.450 -22.414 1.00 57.44 83 ASP A CA 1
ATOM 642 C C . ASP A 1 83 ? 18.699 9.441 -21.903 1.00 57.44 83 ASP A C 1
ATOM 644 O O . ASP A 1 83 ? 17.921 10.343 -22.215 1.00 57.44 83 ASP A O 1
ATOM 648 N N . GLY A 1 84 ? 18.326 8.500 -21.029 1.00 57.03 84 GLY A N 1
ATOM 649 C CA . GLY A 1 84 ? 17.023 8.552 -20.362 1.00 57.03 84 GLY A CA 1
ATOM 650 C C . GLY A 1 84 ? 15.870 8.294 -21.326 1.00 57.03 84 GLY A C 1
ATOM 651 O O . GLY A 1 84 ? 14.842 8.966 -21.244 1.00 57.03 84 GLY A O 1
ATOM 652 N N . ALA A 1 85 ? 16.049 7.335 -22.243 1.00 60.72 85 ALA A N 1
ATOM 653 C CA . ALA A 1 85 ? 15.003 6.917 -23.166 1.00 60.72 85 ALA A CA 1
ATOM 654 C C . ALA A 1 85 ? 13.703 6.620 -22.394 1.00 60.72 85 ALA A C 1
ATOM 656 O O . ALA A 1 85 ? 13.607 5.663 -21.627 1.00 60.72 85 ALA A O 1
ATOM 657 N N . VAL A 1 86 ? 12.717 7.497 -22.592 1.00 64.44 86 VAL A N 1
ATOM 658 C CA . VAL A 1 86 ? 11.409 7.476 -21.916 1.00 64.44 86 VAL A CA 1
ATOM 659 C C . VAL A 1 86 ? 10.475 6.447 -22.564 1.00 64.44 86 VAL A C 1
ATOM 661 O O . VAL A 1 86 ? 9.447 6.088 -21.997 1.00 64.44 86 VAL A O 1
ATOM 664 N N . ASP A 1 87 ? 10.847 5.941 -23.742 1.00 72.69 87 ASP A N 1
ATOM 665 C CA . ASP A 1 87 ? 10.014 5.069 -24.565 1.00 72.69 87 ASP A CA 1
ATOM 666 C C . ASP A 1 87 ? 10.325 3.589 -24.291 1.00 72.69 87 ASP A C 1
ATOM 668 O O . ASP A 1 87 ? 10.899 2.860 -25.103 1.00 72.69 87 ASP A O 1
ATOM 672 N N . VAL A 1 88 ? 10.006 3.150 -23.072 1.00 78.69 88 VAL A N 1
ATOM 673 C CA . VAL A 1 88 ? 10.077 1.737 -22.686 1.00 78.69 88 VAL A CA 1
ATOM 674 C C . VAL A 1 88 ? 8.752 1.071 -23.038 1.00 78.69 88 VAL A C 1
ATOM 676 O O . VAL A 1 88 ? 7.703 1.431 -22.505 1.00 78.69 88 VAL A O 1
ATOM 679 N N . ALA A 1 89 ? 8.799 0.059 -23.907 1.00 87.19 89 ALA A N 1
ATOM 680 C CA . ALA A 1 89 ? 7.627 -0.750 -24.224 1.00 87.19 89 ALA A CA 1
ATOM 681 C C . ALA A 1 89 ? 7.031 -1.373 -22.948 1.00 87.19 89 ALA A C 1
ATOM 683 O O . ALA A 1 89 ? 7.757 -1.896 -22.098 1.00 87.19 89 ALA A O 1
ATOM 684 N N . TRP A 1 90 ? 5.701 -1.356 -22.832 1.00 85.12 90 TRP A N 1
ATOM 685 C CA . TRP A 1 90 ? 4.994 -1.816 -21.632 1.00 85.12 90 TRP A CA 1
ATOM 686 C C . TRP A 1 90 ? 5.348 -3.257 -21.231 1.00 85.12 90 TRP A C 1
ATOM 688 O O . TRP A 1 90 ? 5.565 -3.533 -20.052 1.00 85.12 90 TRP A O 1
ATOM 698 N N . ASP A 1 91 ? 5.486 -4.167 -22.199 1.00 91.19 91 ASP A N 1
ATOM 699 C CA . ASP A 1 91 ? 5.886 -5.556 -21.939 1.00 91.19 91 ASP A CA 1
ATOM 700 C C . ASP A 1 91 ? 7.279 -5.665 -21.306 1.00 91.19 91 ASP A C 1
ATOM 702 O O . ASP A 1 91 ? 7.497 -6.464 -20.391 1.00 91.19 91 ASP A O 1
ATOM 706 N N . GLU A 1 92 ? 8.219 -4.828 -21.746 1.00 87.50 92 GLU A N 1
ATOM 707 C CA . GLU A 1 92 ? 9.573 -4.791 -21.197 1.00 87.50 92 GLU A CA 1
ATOM 708 C C . GLU A 1 92 ? 9.572 -4.212 -19.776 1.00 87.50 92 GLU A C 1
ATOM 710 O O . GLU A 1 92 ? 10.224 -4.768 -18.888 1.00 87.50 92 GLU A O 1
ATOM 715 N N . PHE A 1 93 ? 8.772 -3.170 -19.521 1.00 88.25 93 PHE A N 1
ATOM 716 C CA . PHE A 1 93 ? 8.543 -2.663 -18.166 1.00 88.25 93 PHE A CA 1
ATOM 717 C C . PHE A 1 93 ? 7.993 -3.758 -17.242 1.00 88.25 93 PHE A C 1
ATOM 719 O O . PHE A 1 93 ? 8.581 -4.019 -16.191 1.00 88.25 93 PHE A O 1
ATOM 726 N N . VAL A 1 94 ? 6.910 -4.444 -17.630 1.00 90.94 94 VAL A N 1
ATOM 727 C CA . VAL A 1 94 ? 6.282 -5.487 -16.800 1.00 90.94 94 VAL A CA 1
ATOM 728 C C . VAL A 1 94 ? 7.256 -6.635 -16.533 1.00 90.94 94 VAL A C 1
ATOM 730 O O . VAL A 1 94 ? 7.316 -7.135 -15.405 1.00 90.94 94 VAL A O 1
ATOM 733 N N . ARG A 1 95 ? 8.054 -7.035 -17.531 1.00 90.94 95 ARG A N 1
ATOM 734 C CA . ARG A 1 95 ? 9.089 -8.066 -17.384 1.00 90.94 95 ARG A CA 1
ATOM 735 C C . ARG A 1 95 ? 10.134 -7.673 -16.338 1.00 90.94 95 ARG A C 1
ATOM 737 O O . ARG A 1 95 ? 10.441 -8.476 -15.456 1.00 90.94 95 ARG A O 1
ATOM 744 N N . LEU A 1 96 ? 10.664 -6.451 -16.418 1.00 89.62 96 LEU A N 1
ATOM 745 C CA . LEU A 1 96 ? 11.683 -5.941 -15.494 1.00 89.62 96 LEU A CA 1
ATOM 746 C C . LEU A 1 96 ? 11.119 -5.703 -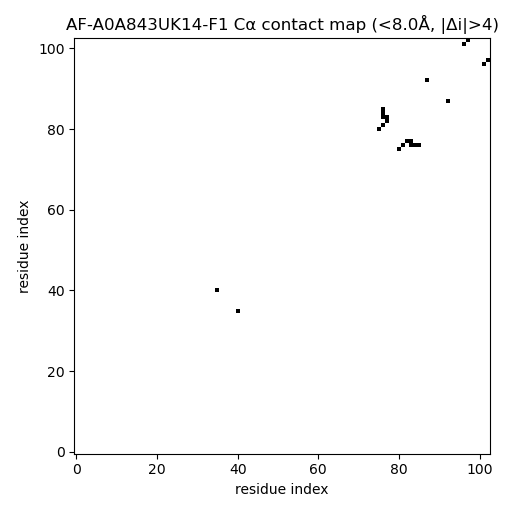14.087 1.00 89.62 96 LEU A C 1
ATOM 748 O O . LEU A 1 96 ? 11.774 -6.037 -13.100 1.00 89.62 96 LEU A O 1
ATOM 752 N N . PHE A 1 97 ? 9.896 -5.182 -13.992 1.00 91.00 97 PHE A N 1
ATOM 753 C CA . PHE A 1 97 ? 9.206 -4.953 -12.727 1.00 91.00 97 PHE A CA 1
ATOM 754 C C . PHE A 1 97 ? 8.946 -6.266 -11.987 1.00 91.00 97 PHE A C 1
ATOM 756 O O . PHE A 1 97 ? 9.321 -6.400 -10.821 1.00 91.00 97 PHE A O 1
ATOM 763 N N . ARG A 1 98 ? 8.369 -7.270 -12.665 1.00 92.06 98 ARG A N 1
ATOM 764 C CA . ARG A 1 98 ? 8.121 -8.591 -12.068 1.00 92.06 98 ARG A CA 1
ATOM 765 C C . ARG A 1 98 ? 9.415 -9.231 -11.586 1.00 92.06 98 ARG A C 1
ATOM 767 O O . ARG A 1 98 ? 9.468 -9.641 -10.439 1.00 92.06 98 ARG A O 1
ATOM 774 N N . ALA A 1 99 ? 10.471 -9.210 -12.400 1.00 90.06 99 ALA A N 1
ATOM 775 C CA . ALA A 1 99 ? 11.769 -9.757 -12.010 1.00 90.06 99 ALA A CA 1
ATOM 776 C C . ALA A 1 99 ? 12.365 -9.105 -10.745 1.00 90.06 99 ALA A C 1
ATOM 778 O O . ALA A 1 99 ? 13.169 -9.732 -10.058 1.00 90.06 99 ALA A O 1
ATOM 779 N N . LYS A 1 100 ? 12.011 -7.848 -10.440 1.00 88.31 100 LYS A N 1
ATOM 780 C CA . LYS A 1 100 ? 12.533 -7.121 -9.276 1.00 88.31 100 LYS A CA 1
ATOM 781 C C . LYS A 1 100 ? 11.648 -7.223 -8.032 1.00 88.31 100 LYS A C 1
ATOM 783 O O . LYS A 1 100 ? 12.189 -7.261 -6.927 1.00 88.31 100 LYS A O 1
ATOM 788 N N . PHE A 1 101 ? 10.326 -7.197 -8.193 1.00 88.75 101 PHE A N 1
ATOM 789 C CA . PHE A 1 101 ? 9.375 -7.030 -7.085 1.00 88.75 101 PHE A CA 1
ATOM 790 C C . PHE A 1 101 ? 8.464 -8.237 -6.842 1.00 88.75 101 PHE A C 1
ATOM 792 O O . PHE A 1 101 ? 7.816 -8.282 -5.798 1.00 88.75 101 PHE A O 1
ATOM 799 N N . VAL A 1 102 ? 8.415 -9.204 -7.761 1.00 84.00 102 VAL A N 1
ATOM 800 C CA . VAL A 1 102 ? 7.611 -10.425 -7.629 1.00 84.00 102 VAL A CA 1
ATOM 801 C C . VAL A 1 102 ? 8.566 -11.627 -7.585 1.00 84.00 102 VAL A C 1
ATOM 803 O O . VAL A 1 102 ? 9.127 -11.966 -8.627 1.00 84.00 102 VAL A O 1
ATOM 806 N N . PRO A 1 103 ? 8.816 -12.219 -6.402 1.00 65.31 103 PRO A N 1
ATOM 807 C CA . PRO A 1 103 ? 9.664 -13.403 -6.267 1.00 65.31 103 PRO A CA 1
ATOM 808 C C . PRO A 1 103 ? 9.036 -14.663 -6.876 1.00 65.31 103 PRO A C 1
ATOM 810 O O . PRO A 1 103 ? 7.786 -14.747 -6.931 1.00 65.31 103 PRO A O 1
#

Secondary structure (DSSP, 8-state):
---------------------PPP-----PPPPPP--HHHHHHHHHHHHHHHHHHHHHHHHHHHHHHHHHHHHHHHHHHHSTT------HHHHHHHHHHHH--

pLDDT: mean 75.6, std 19.37, range [37.75, 96.31]

Mean predicted aligned error: 17.43 Å

Organism: Colocasia esculenta (NCBI:txid4460)

Radius of gyration: 38.73 Å; Cα contacts (8 Å, |Δi|>4): 11; chains: 1; bounding box: 70×102×56 Å

Foldseek 3Di:
DDDDDDDDDDDDDPDPPPPPPPPDPDPDPDDDDPPDPVVVVVVVVVVVVVVVVVVVVVVVVVVVVVVVVVVVVVVCQPPVPPPRPPDDDPVNVVVVCCVVPPD